Protein AF-A0A951WJR7-F1 (afdb_monomer_lite)

Structure (mmCIF, N/CA/C/O backbone):
data_AF-A0A951WJR7-F1
#
_entry.id   AF-A0A951WJR7-F1
#
loop_
_atom_site.group_PDB
_atom_site.id
_atom_site.type_symbol
_atom_site.label_atom_id
_atom_site.label_alt_id
_atom_site.label_comp_id
_atom_site.label_asym_id
_atom_site.label_entity_id
_atom_site.label_seq_id
_atom_site.pdbx_PDB_ins_code
_atom_site.Cartn_x
_atom_site.Cartn_y
_atom_site.Cartn_z
_atom_site.occupancy
_atom_site.B_iso_or_equiv
_atom_site.auth_seq_id
_atom_site.auth_comp_id
_atom_site.auth_asym_id
_atom_site.auth_atom_id
_atom_site.pdbx_PDB_model_num
ATOM 1 N N . MET A 1 1 ? 24.609 20.179 -41.028 1.00 57.75 1 MET A N 1
ATOM 2 C CA . MET A 1 1 ? 24.009 18.843 -40.804 1.00 57.75 1 MET A CA 1
ATOM 3 C C . MET A 1 1 ? 23.988 18.415 -39.329 1.00 57.75 1 MET A C 1
ATOM 5 O O . MET A 1 1 ? 22.968 17.906 -38.897 1.00 57.75 1 MET A O 1
ATOM 9 N N . LEU A 1 2 ? 25.020 18.689 -38.514 1.00 54.66 2 LEU A N 1
ATOM 10 C CA . LEU A 1 2 ? 25.090 18.266 -37.095 1.00 54.66 2 LEU A CA 1
ATOM 11 C C . LEU A 1 2 ? 23.935 18.768 -36.189 1.00 54.66 2 LEU A C 1
ATOM 13 O O . LEU A 1 2 ? 23.455 18.041 -35.325 1.00 54.66 2 LEU A O 1
ATOM 17 N N . ARG A 1 3 ? 23.430 19.991 -36.418 1.00 54.91 3 ARG A N 1
ATOM 18 C CA . ARG A 1 3 ? 22.316 20.588 -35.647 1.00 54.91 3 ARG A CA 1
ATOM 19 C C . ARG A 1 3 ? 20.966 19.879 -35.832 1.00 54.91 3 ARG A C 1
ATOM 21 O O . ARG A 1 3 ? 20.159 19.893 -34.908 1.00 54.91 3 ARG A O 1
ATOM 28 N N . GLN A 1 4 ? 20.729 19.275 -36.999 1.00 56.28 4 GLN A N 1
ATOM 29 C CA . GLN A 1 4 ? 19.479 18.569 -37.316 1.00 56.28 4 GLN A CA 1
ATOM 30 C C . GLN A 1 4 ? 19.441 17.174 -36.675 1.00 56.28 4 GLN A C 1
ATOM 32 O O . GLN A 1 4 ? 18.399 16.747 -36.194 1.00 56.28 4 GLN A O 1
ATOM 37 N N . PHE A 1 5 ? 20.593 16.504 -36.567 1.00 58.28 5 PHE A N 1
ATOM 38 C CA . PHE A 1 5 ? 20.706 15.238 -35.835 1.00 58.28 5 PHE A CA 1
ATOM 39 C C . PHE A 1 5 ? 20.523 15.414 -34.322 1.00 58.28 5 PHE A C 1
ATOM 41 O O . PHE A 1 5 ? 19.874 14.588 -33.688 1.00 58.28 5 PHE A O 1
ATOM 48 N N . LEU A 1 6 ? 21.024 16.514 -33.746 1.00 57.94 6 LEU A N 1
ATOM 49 C CA . LEU A 1 6 ? 20.860 16.808 -32.317 1.00 57.94 6 LEU A CA 1
ATOM 50 C C . LEU A 1 6 ? 19.389 17.046 -31.935 1.00 57.94 6 LEU A C 1
ATOM 52 O O . LEU A 1 6 ? 18.938 16.599 -30.884 1.00 57.94 6 LEU A O 1
ATOM 56 N N . SER A 1 7 ? 18.633 17.721 -32.803 1.00 60.09 7 SER A N 1
ATOM 57 C CA . SER A 1 7 ? 17.204 17.983 -32.591 1.00 60.09 7 SER A CA 1
ATOM 58 C C . SER A 1 7 ? 16.355 16.719 -32.770 1.00 60.09 7 SER A C 1
ATOM 60 O O . SER A 1 7 ? 15.441 16.500 -31.978 1.00 60.09 7 SER A O 1
ATOM 62 N N . LEU A 1 8 ? 16.708 15.838 -33.715 1.00 57.84 8 LEU A N 1
ATOM 63 C CA . LEU A 1 8 ? 16.083 14.515 -33.845 1.00 57.84 8 LEU A CA 1
ATOM 64 C C . LEU A 1 8 ? 16.360 13.613 -32.626 1.00 57.84 8 LEU A C 1
ATOM 66 O O . LEU A 1 8 ? 15.461 12.925 -32.148 1.00 57.84 8 LEU A O 1
ATOM 70 N N . PHE A 1 9 ? 17.586 13.641 -32.093 1.00 58.19 9 PHE A N 1
ATOM 71 C CA . PHE A 1 9 ? 17.975 12.874 -30.904 1.00 58.19 9 PHE A CA 1
ATOM 72 C C . PHE A 1 9 ? 17.253 13.359 -29.634 1.00 58.19 9 PHE A C 1
ATOM 74 O O . PHE A 1 9 ? 16.759 12.549 -28.853 1.00 58.19 9 PHE A O 1
ATOM 81 N N . LEU A 1 10 ? 17.109 14.678 -29.459 1.00 58.31 10 LEU A N 1
ATOM 82 C CA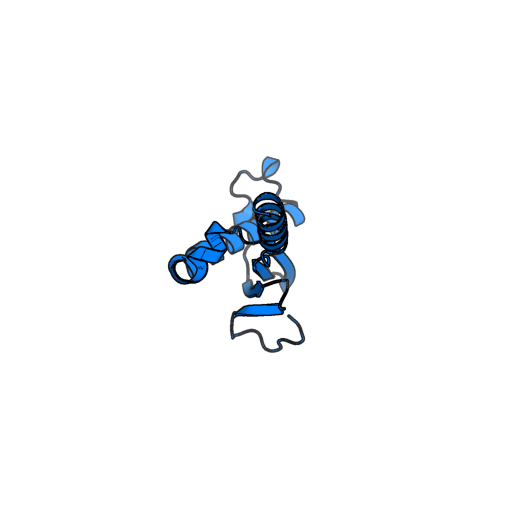 . LEU A 1 10 ? 16.329 15.272 -28.364 1.00 58.31 10 LEU A CA 1
ATOM 83 C C . LEU A 1 10 ? 14.825 14.958 -28.468 1.00 58.31 10 LEU A C 1
ATOM 85 O O . LEU A 1 10 ? 14.185 14.733 -27.443 1.00 58.31 10 LEU A O 1
ATOM 89 N N . MET A 1 11 ? 14.265 14.878 -29.681 1.00 52.41 11 MET A N 1
ATOM 90 C CA . MET A 1 11 ? 12.874 14.447 -29.892 1.00 52.41 11 M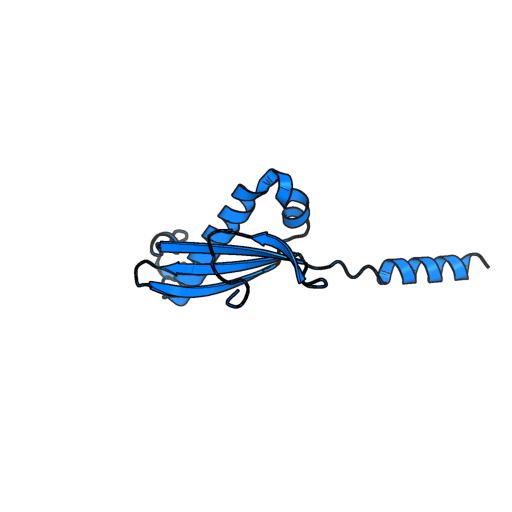ET A CA 1
ATOM 91 C C . MET A 1 11 ? 12.650 12.964 -29.561 1.00 52.41 11 MET A C 1
ATOM 93 O O . MET A 1 11 ? 11.611 12.620 -29.001 1.00 52.41 11 MET A O 1
ATOM 97 N N . LEU A 1 12 ? 13.621 12.088 -29.841 1.00 53.50 12 LEU A N 1
ATOM 98 C CA . LEU A 1 12 ? 13.547 10.667 -29.473 1.00 53.50 12 LEU A CA 1
ATOM 99 C C . LEU A 1 12 ? 13.635 10.449 -27.953 1.00 53.50 12 LEU A C 1
ATOM 101 O O . LEU A 1 12 ? 12.958 9.570 -27.424 1.00 53.50 12 LEU A O 1
ATOM 105 N N . LEU A 1 13 ? 14.396 11.283 -27.237 1.00 51.50 13 LEU A N 1
ATOM 106 C CA . LEU A 1 13 ? 14.453 11.265 -25.768 1.00 51.50 13 LEU A CA 1
ATOM 107 C C . LEU A 1 13 ? 13.170 11.798 -25.112 1.00 51.50 13 LEU A C 1
ATOM 109 O O . LEU A 1 13 ? 12.805 11.347 -24.029 1.00 51.50 13 LEU A O 1
ATOM 113 N N . ALA A 1 14 ? 12.450 12.712 -25.769 1.00 51.41 14 ALA A N 1
ATOM 114 C CA . ALA A 1 14 ? 11.159 13.208 -25.284 1.00 51.41 14 ALA A CA 1
ATOM 115 C C . ALA A 1 14 ? 10.027 12.162 -25.396 1.00 51.41 14 ALA A C 1
ATOM 117 O O . ALA A 1 14 ? 9.002 12.290 -24.730 1.00 51.41 14 ALA A O 1
ATOM 118 N N . GLY A 1 15 ? 10.212 11.118 -26.216 1.00 47.31 15 GLY A N 1
ATOM 119 C CA . GLY A 1 15 ? 9.235 10.050 -26.449 1.00 47.31 15 GLY A CA 1
ATOM 120 C C . GLY A 1 15 ? 9.258 8.903 -25.434 1.00 47.31 15 GLY A C 1
ATOM 121 O O . GLY A 1 15 ? 8.347 8.070 -25.449 1.00 47.31 15 GLY A O 1
ATOM 122 N N . SER A 1 16 ? 10.243 8.840 -24.527 1.00 50.53 16 SER A N 1
ATOM 123 C CA . SER A 1 16 ? 10.239 7.853 -23.440 1.00 50.53 16 SER A CA 1
ATOM 124 C C . SER A 1 16 ? 9.271 8.295 -22.339 1.00 50.53 16 SER A C 1
ATOM 126 O O . SER A 1 16 ? 9.668 8.706 -21.249 1.00 50.53 16 SER A O 1
ATOM 128 N N . VAL A 1 17 ? 7.975 8.250 -22.640 1.00 56.59 17 VAL A N 1
ATOM 129 C CA . VAL A 1 17 ? 6.923 8.291 -21.626 1.00 56.59 17 VAL A CA 1
ATOM 130 C C . VAL A 1 17 ? 7.078 7.005 -20.817 1.00 56.59 17 VAL A C 1
ATOM 132 O O . VAL A 1 17 ? 6.702 5.922 -21.272 1.00 56.59 17 VAL A O 1
ATOM 135 N N . TYR A 1 18 ? 7.755 7.115 -19.677 1.00 64.50 18 TYR A N 1
ATOM 136 C CA . TYR A 1 18 ? 7.930 6.017 -18.735 1.00 64.50 18 TYR A CA 1
ATOM 137 C C . TYR A 1 18 ? 6.544 5.543 -18.290 1.00 64.50 18 TYR A C 1
ATOM 139 O O . TYR A 1 18 ? 5.689 6.368 -17.982 1.00 64.50 18 TYR A O 1
ATOM 147 N N . ALA A 1 19 ? 6.311 4.231 -18.315 1.00 78.12 19 ALA A N 1
ATOM 148 C CA . ALA A 1 19 ? 5.096 3.664 -17.750 1.00 78.12 19 ALA A CA 1
ATOM 149 C C . ALA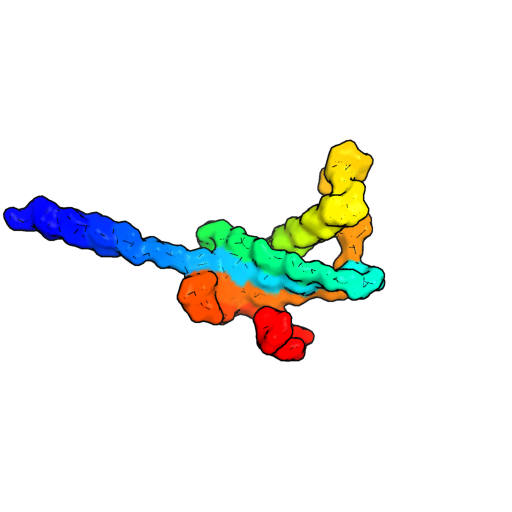 A 1 19 ? 5.156 3.805 -16.225 1.00 78.12 19 ALA A C 1
ATOM 151 O O . ALA A 1 19 ? 6.166 3.445 -15.616 1.00 78.12 19 ALA A O 1
ATOM 152 N N . ASP A 1 20 ? 4.090 4.326 -15.622 1.00 89.19 20 ASP A N 1
ATOM 153 C CA . ASP A 1 20 ? 3.977 4.350 -14.170 1.00 89.19 20 ASP A CA 1
ATOM 154 C C . ASP A 1 20 ? 3.713 2.935 -13.650 1.00 89.19 20 ASP A C 1
ATOM 156 O O . ASP A 1 20 ? 2.980 2.144 -14.249 1.00 89.19 20 ASP A O 1
ATOM 160 N N . THR A 1 21 ? 4.343 2.605 -12.526 1.00 92.19 21 THR A N 1
ATOM 161 C CA . THR A 1 21 ? 4.075 1.363 -11.802 1.00 92.19 21 THR A CA 1
ATOM 162 C C . THR A 1 21 ? 3.015 1.648 -10.750 1.00 92.19 21 THR A C 1
ATOM 164 O O . THR A 1 21 ? 3.194 2.526 -9.908 1.00 92.19 21 THR A O 1
ATOM 167 N N . LEU A 1 22 ? 1.908 0.920 -10.793 1.00 94.00 22 LEU A N 1
ATOM 168 C CA . LEU A 1 22 ? 0.773 1.092 -9.896 1.00 94.00 22 LEU A CA 1
ATOM 169 C C . LEU A 1 22 ? 0.658 -0.104 -8.958 1.00 94.00 22 LEU A C 1
ATOM 171 O O . LEU A 1 22 ? 0.925 -1.235 -9.353 1.00 94.00 22 LEU A O 1
ATOM 175 N N . ILE A 1 23 ? 0.210 0.141 -7.731 1.00 94.38 23 ILE A N 1
ATOM 176 C CA . ILE A 1 23 ? -0.227 -0.880 -6.783 1.00 94.38 23 ILE A CA 1
ATOM 177 C C . ILE A 1 23 ? -1.721 -0.700 -6.519 1.00 94.38 23 ILE A C 1
ATOM 179 O O . ILE A 1 23 ? -2.159 0.296 -5.942 1.00 94.38 23 ILE A O 1
ATOM 183 N N . LYS A 1 24 ? -2.513 -1.677 -6.955 1.00 94.00 24 LYS A N 1
ATOM 184 C CA . LYS A 1 24 ? -3.925 -1.806 -6.602 1.00 94.00 24 LYS A CA 1
ATOM 185 C C . LYS A 1 24 ? -4.045 -2.658 -5.352 1.00 94.00 24 LYS A C 1
ATOM 187 O O . LYS A 1 24 ? -3.496 -3.755 -5.304 1.00 94.00 24 LYS A O 1
ATOM 192 N N . ILE A 1 25 ? -4.760 -2.164 -4.354 1.00 93.25 25 ILE A N 1
ATOM 193 C CA . ILE A 1 25 ? -4.974 -2.815 -3.067 1.00 93.25 25 ILE A CA 1
ATOM 194 C C . ILE A 1 25 ? -6.464 -2.956 -2.827 1.00 93.25 25 ILE A C 1
ATOM 196 O O . ILE A 1 25 ? -7.204 -1.975 -2.847 1.00 93.25 25 ILE A O 1
ATOM 200 N N . LYS A 1 26 ? -6.880 -4.176 -2.497 1.00 92.69 26 LYS A N 1
ATOM 201 C CA . LYS A 1 26 ? -8.200 -4.432 -1.933 1.00 92.69 26 LYS A CA 1
ATOM 202 C C . LYS A 1 26 ? -8.063 -4.880 -0.500 1.00 92.69 26 LYS A C 1
ATOM 204 O O . LYS A 1 26 ? -7.494 -5.933 -0.214 1.00 92.69 26 LYS A O 1
ATOM 209 N N . ALA A 1 27 ? -8.610 -4.077 0.393 1.00 91.44 27 ALA A N 1
ATOM 210 C CA . ALA A 1 27 ? -8.594 -4.337 1.816 1.00 91.44 27 ALA A CA 1
ATOM 211 C C . ALA A 1 27 ? -10.009 -4.630 2.311 1.00 91.44 27 ALA A C 1
ATOM 213 O O . ALA A 1 27 ? -10.993 -4.099 1.798 1.00 91.44 27 ALA A O 1
ATOM 214 N N . THR A 1 28 ? -10.119 -5.493 3.311 1.00 90.19 28 THR A N 1
ATOM 215 C CA . THR A 1 28 ? -11.361 -5.730 4.046 1.00 90.19 28 THR A CA 1
ATOM 216 C C . THR A 1 28 ? -11.084 -5.522 5.523 1.00 90.19 28 THR A C 1
ATOM 218 O O . THR A 1 28 ? -10.089 -6.047 6.017 1.00 90.19 28 THR A O 1
ATOM 221 N N . ASP A 1 29 ? -11.923 -4.761 6.220 1.00 88.25 29 ASP A N 1
ATOM 222 C CA . ASP A 1 29 ? -11.818 -4.624 7.677 1.00 88.25 29 ASP A CA 1
ATOM 223 C C . ASP A 1 29 ? -12.529 -5.769 8.417 1.00 88.25 29 ASP A C 1
ATOM 225 O O . ASP A 1 29 ? -13.197 -6.608 7.808 1.00 88.25 29 ASP A O 1
ATOM 229 N N . GLU A 1 30 ? -12.400 -5.820 9.742 1.00 85.31 30 GLU A N 1
ATOM 230 C CA . GLU A 1 30 ? -13.046 -6.853 10.571 1.00 85.31 30 GLU A CA 1
ATOM 231 C C . GLU A 1 30 ? -14.577 -6.883 10.447 1.00 85.31 30 GLU A C 1
ATOM 233 O O . GLU A 1 30 ? -15.212 -7.922 10.626 1.00 85.31 30 GLU A O 1
ATOM 238 N N . GLN A 1 31 ? -15.187 -5.755 10.075 1.00 87.12 31 GLN A N 1
ATOM 239 C CA . GLN A 1 31 ? -16.629 -5.630 9.851 1.00 87.12 31 GLN A CA 1
ATOM 240 C C . GLN A 1 31 ? -17.031 -6.025 8.422 1.00 87.12 31 GLN A C 1
ATOM 242 O O . GLN A 1 31 ? -18.159 -5.771 7.998 1.00 87.12 31 GLN A O 1
ATOM 247 N N . ARG A 1 32 ? -16.121 -6.666 7.675 1.00 86.06 32 ARG A N 1
ATOM 248 C CA . ARG A 1 32 ? -16.298 -7.125 6.290 1.00 86.06 32 ARG A CA 1
ATOM 249 C C . ARG A 1 32 ? -16.568 -6.003 5.286 1.00 86.06 32 ARG A C 1
ATOM 251 O O . ARG A 1 32 ? -17.053 -6.272 4.184 1.00 86.06 32 ARG A O 1
ATOM 258 N N . ARG A 1 33 ? -16.237 -4.751 5.616 1.00 88.50 33 ARG A N 1
ATOM 259 C CA . ARG A 1 33 ? -16.331 -3.644 4.656 1.00 88.50 33 ARG A CA 1
ATOM 260 C C . ARG A 1 33 ? -15.145 -3.695 3.715 1.00 88.50 33 ARG A C 1
ATOM 262 O O . ARG A 1 33 ? -14.007 -3.845 4.154 1.00 88.50 33 ARG A O 1
ATOM 269 N N . LYS A 1 34 ? -15.430 -3.567 2.424 1.00 91.56 34 LYS A N 1
ATOM 270 C CA . LYS A 1 34 ? -14.440 -3.647 1.352 1.00 91.56 34 LYS A CA 1
ATOM 271 C C . LYS A 1 34 ? -13.976 -2.250 0.961 1.00 91.56 34 LYS A C 1
ATOM 273 O O . LYS A 1 34 ? -14.793 -1.340 0.839 1.00 91.56 34 LYS A O 1
ATOM 278 N N . TYR A 1 35 ? -12.683 -2.114 0.711 1.00 91.75 35 TYR A N 1
ATOM 279 C CA . TYR A 1 35 ? -12.061 -0.889 0.234 1.00 91.75 35 TYR A CA 1
ATOM 280 C C . TYR A 1 35 ? -11.145 -1.206 -0.943 1.00 91.75 35 TYR A C 1
ATOM 282 O O . TYR A 1 35 ? -10.440 -2.215 -0.917 1.00 91.75 35 TYR A O 1
ATOM 290 N N . ASP A 1 36 ? -11.153 -0.332 -1.945 1.00 93.56 36 ASP A N 1
ATOM 291 C CA . ASP A 1 36 ? -10.276 -0.398 -3.113 1.00 93.56 36 ASP A CA 1
ATOM 292 C C . ASP A 1 36 ? -9.437 0.883 -3.170 1.00 93.56 36 ASP A C 1
ATOM 294 O O . ASP A 1 36 ? -9.952 1.992 -2.965 1.00 93.56 36 ASP A O 1
ATOM 298 N N . PHE A 1 37 ? -8.140 0.708 -3.388 1.00 93.56 37 PHE A N 1
ATOM 299 C CA . PHE A 1 37 ? -7.154 1.768 -3.475 1.00 93.56 37 PHE A CA 1
ATOM 300 C C . PHE A 1 37 ? -6.209 1.500 -4.635 1.00 93.56 37 PHE A C 1
ATOM 302 O O . PHE A 1 37 ? -5.778 0.371 -4.856 1.00 93.56 37 PHE A O 1
ATOM 309 N N . VAL A 1 38 ? -5.823 2.564 -5.328 1.00 94.50 38 VAL A N 1
ATOM 310 C CA . VAL A 1 38 ? -4.762 2.531 -6.331 1.00 94.50 38 VAL A CA 1
ATOM 311 C C . VAL A 1 38 ? -3.744 3.587 -5.948 1.00 94.50 38 VAL A C 1
ATOM 313 O O . VAL A 1 38 ? -4.099 4.747 -5.735 1.00 94.50 38 VAL A O 1
ATOM 316 N N . TYR A 1 39 ? -2.483 3.183 -5.846 1.00 95.25 39 TYR A N 1
ATOM 317 C CA . TYR A 1 39 ? -1.376 4.095 -5.607 1.00 95.25 39 TYR A CA 1
ATOM 318 C C . TYR A 1 39 ? -0.334 3.973 -6.709 1.00 95.25 39 TYR A C 1
ATOM 320 O O . TYR A 1 39 ? -0.099 2.890 -7.238 1.00 95.25 39 TYR A O 1
ATOM 328 N N . THR A 1 40 ? 0.326 5.082 -7.015 1.00 95.12 40 THR A N 1
ATOM 329 C CA . THR A 1 40 ? 1.478 5.109 -7.915 1.00 95.12 40 THR A CA 1
ATOM 330 C C . THR A 1 40 ? 2.753 4.911 -7.113 1.00 95.12 40 THR A C 1
ATOM 332 O O . THR A 1 40 ? 3.005 5.663 -6.169 1.00 95.12 40 THR A O 1
ATOM 335 N N . LEU A 1 41 ? 3.558 3.920 -7.497 1.00 93.88 41 LEU A N 1
ATOM 336 C CA . LEU A 1 41 ? 4.894 3.730 -6.949 1.00 93.88 41 LEU A CA 1
ATOM 337 C C . LEU A 1 41 ? 5.813 4.831 -7.451 1.00 93.88 41 LEU A C 1
ATOM 339 O O . LEU A 1 41 ? 5.817 5.194 -8.629 1.00 93.88 41 LEU A O 1
ATOM 343 N N . THR A 1 42 ? 6.664 5.324 -6.561 1.00 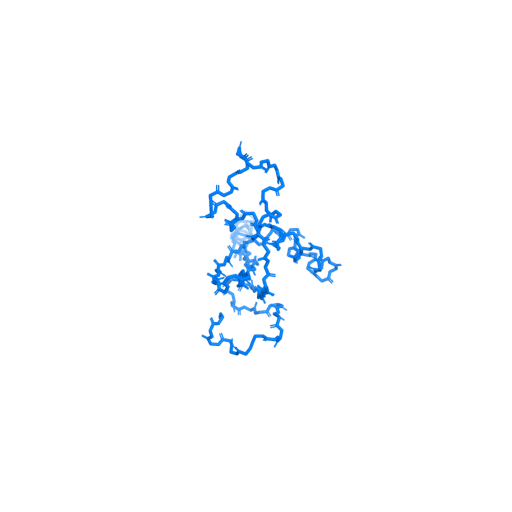94.06 42 THR A N 1
ATOM 344 C CA . THR A 1 42 ? 7.762 6.183 -6.993 1.00 94.06 42 THR A CA 1
ATOM 345 C C . THR A 1 42 ? 8.732 5.377 -7.856 1.00 94.06 42 THR A C 1
ATOM 347 O O . THR A 1 42 ? 8.907 4.172 -7.670 1.00 94.06 42 THR A O 1
ATOM 350 N N . LYS A 1 43 ? 9.464 6.045 -8.755 1.00 90.56 43 LYS A N 1
ATOM 351 C CA . LYS A 1 43 ? 10.507 5.383 -9.563 1.00 90.56 43 LYS A CA 1
ATOM 352 C C . LYS A 1 43 ? 11.522 4.618 -8.706 1.00 90.56 43 LYS A C 1
ATOM 354 O O . LYS A 1 43 ? 12.018 3.573 -9.110 1.00 90.56 43 LYS A O 1
ATOM 359 N N . LYS A 1 44 ? 11.835 5.136 -7.512 1.00 92.56 44 LYS A N 1
ATOM 360 C CA . LYS A 1 44 ? 12.760 4.498 -6.569 1.00 92.56 44 LYS A CA 1
ATOM 361 C C . LYS A 1 44 ? 12.182 3.206 -5.993 1.00 92.56 44 LYS A C 1
ATOM 363 O O . LYS A 1 44 ? 12.921 2.236 -5.889 1.00 92.56 44 LYS A O 1
ATOM 368 N N . GLU A 1 45 ? 10.903 3.200 -5.627 1.00 93.81 45 GLU A N 1
ATOM 369 C CA . GLU A 1 45 ? 10.206 1.997 -5.155 1.00 93.81 45 GLU A CA 1
ATOM 370 C C . GLU A 1 45 ? 10.098 0.965 -6.275 1.00 93.81 45 GLU A C 1
ATOM 372 O O . GLU A 1 45 ? 10.507 -0.173 -6.080 1.00 93.81 45 GLU A O 1
ATOM 377 N N . ALA A 1 46 ? 9.650 1.378 -7.467 1.00 92.12 46 ALA A N 1
ATOM 378 C CA . ALA A 1 46 ? 9.521 0.500 -8.629 1.00 92.12 46 ALA A CA 1
ATOM 379 C C . ALA A 1 46 ? 10.844 -0.215 -8.959 1.00 92.12 46 ALA A C 1
ATOM 381 O O . ALA A 1 46 ? 10.874 -1.435 -9.087 1.00 92.12 46 ALA A O 1
ATOM 382 N N . ASN A 1 47 ? 11.963 0.518 -8.978 1.00 91.19 47 ASN A N 1
ATOM 383 C CA . ASN A 1 47 ? 13.294 -0.047 -9.237 1.00 91.19 47 ASN A CA 1
ATOM 384 C C . ASN A 1 47 ? 13.819 -0.969 -8.122 1.00 91.19 47 ASN A C 1
ATOM 386 O O . ASN A 1 47 ? 14.819 -1.657 -8.317 1.00 91.19 47 ASN A O 1
ATOM 390 N N . ARG A 1 48 ? 13.218 -0.931 -6.929 1.00 93.88 48 ARG A N 1
ATOM 391 C CA . ARG A 1 48 ? 13.637 -1.716 -5.760 1.00 93.88 48 ARG A CA 1
ATOM 392 C C . ARG A 1 48 ? 12.636 -2.798 -5.388 1.00 93.88 48 ARG A C 1
ATOM 394 O O . ARG A 1 48 ? 12.882 -3.488 -4.402 1.00 93.88 48 ARG A O 1
ATOM 401 N N . LEU A 1 49 ? 11.559 -2.963 -6.158 1.00 91.19 49 LEU A N 1
ATOM 402 C CA . LEU A 1 49 ? 10.520 -3.959 -5.903 1.00 91.19 49 LEU A CA 1
ATOM 403 C C . LEU A 1 49 ? 11.112 -5.346 -5.672 1.00 91.19 49 LEU A C 1
ATOM 405 O O . LEU A 1 49 ? 10.786 -5.965 -4.672 1.00 91.19 49 LEU A O 1
ATOM 409 N N . ASP A 1 50 ? 12.050 -5.780 -6.511 1.00 89.75 50 ASP A N 1
ATOM 410 C CA . ASP A 1 50 ? 12.637 -7.122 -6.421 1.00 89.75 50 ASP A CA 1
ATOM 411 C C . ASP A 1 50 ? 13.449 -7.344 -5.129 1.00 89.75 50 ASP A C 1
ATOM 413 O O . ASP A 1 50 ? 13.525 -8.460 -4.623 1.00 89.75 50 ASP A O 1
ATOM 417 N N . MET A 1 51 ? 14.055 -6.286 -4.574 1.00 94.38 51 MET A N 1
ATOM 418 C CA . MET A 1 51 ? 14.922 -6.375 -3.388 1.00 94.38 51 MET A CA 1
ATOM 419 C C . MET A 1 51 ? 14.210 -6.009 -2.081 1.00 94.38 51 MET A C 1
ATOM 421 O O . MET A 1 51 ? 14.576 -6.507 -1.022 1.00 94.38 51 MET A O 1
ATOM 425 N N . GLN A 1 52 ? 13.230 -5.105 -2.137 1.00 94.62 52 GLN A N 1
ATOM 426 C CA . GLN A 1 52 ? 12.553 -4.517 -0.975 1.00 94.62 52 GLN A CA 1
ATOM 427 C C . GLN A 1 52 ? 11.037 -4.742 -1.024 1.00 94.62 52 GLN A C 1
ATOM 429 O O . GLN A 1 52 ? 10.274 -3.940 -0.489 1.00 94.62 52 GLN A O 1
ATOM 434 N N . PHE A 1 53 ? 10.594 -5.823 -1.671 1.00 91.50 53 PHE A N 1
ATOM 435 C CA . PHE A 1 53 ? 9.183 -6.100 -1.932 1.00 91.50 53 PHE A CA 1
ATOM 436 C C . PHE A 1 53 ? 8.299 -5.972 -0.684 1.00 91.50 53 PHE A C 1
ATOM 438 O O . PHE A 1 53 ? 7.364 -5.174 -0.660 1.00 91.50 53 PHE A O 1
ATOM 445 N N . GLU A 1 54 ? 8.631 -6.716 0.373 1.00 91.88 54 GLU A N 1
ATOM 446 C CA . GLU A 1 54 ? 7.855 -6.741 1.618 1.00 91.88 54 GLU A CA 1
ATOM 447 C C . GLU A 1 54 ? 7.869 -5.390 2.344 1.00 91.88 54 GLU A C 1
ATOM 449 O O . GLU A 1 54 ? 6.858 -4.974 2.907 1.00 91.88 54 GLU A O 1
ATOM 454 N N . GLU A 1 55 ? 8.992 -4.668 2.300 1.00 94.25 55 GLU A N 1
ATOM 455 C CA . GLU A 1 55 ? 9.112 -3.340 2.908 1.00 94.25 55 GLU A CA 1
ATOM 456 C C . GLU A 1 55 ? 8.200 -2.332 2.197 1.00 94.25 55 GLU A C 1
ATOM 458 O O . GLU A 1 55 ? 7.413 -1.641 2.848 1.00 94.25 55 GLU A O 1
ATOM 463 N N . ILE A 1 56 ? 8.249 -2.301 0.861 1.00 94.50 56 ILE A N 1
ATOM 464 C CA . ILE A 1 56 ? 7.397 -1.447 0.026 1.00 94.50 56 ILE A CA 1
ATOM 465 C C . ILE A 1 56 ? 5.926 -1.811 0.251 1.00 94.50 56 ILE A C 1
ATOM 467 O O . ILE A 1 56 ? 5.095 -0.940 0.512 1.00 94.50 56 ILE A O 1
ATOM 471 N N . LEU A 1 57 ? 5.588 -3.101 0.222 1.00 92.56 57 LEU A N 1
ATOM 472 C CA . LEU A 1 57 ? 4.218 -3.556 0.434 1.00 92.56 57 LEU A CA 1
ATOM 473 C C . LEU A 1 57 ? 3.695 -3.172 1.826 1.00 92.56 57 LEU A C 1
ATOM 475 O O . LEU A 1 57 ? 2.541 -2.759 1.961 1.00 92.56 57 LEU A O 1
ATOM 479 N N . ASN A 1 58 ? 4.534 -3.263 2.861 1.00 91.88 58 ASN A N 1
ATOM 480 C CA . ASN A 1 58 ? 4.169 -2.865 4.215 1.00 91.88 58 ASN A CA 1
ATOM 481 C C . ASN A 1 58 ? 3.933 -1.349 4.334 1.00 91.88 58 ASN A C 1
ATOM 483 O O . ASN A 1 58 ? 2.982 -0.933 4.997 1.00 91.88 58 ASN A O 1
ATOM 487 N N . GLN A 1 59 ? 4.724 -0.519 3.645 1.00 94.38 59 GLN A N 1
ATOM 488 C CA . GLN A 1 59 ? 4.481 0.928 3.578 1.00 94.38 59 GLN A CA 1
ATOM 489 C C . GLN A 1 59 ? 3.101 1.231 2.982 1.00 94.38 59 GLN A C 1
ATOM 491 O O . GLN A 1 59 ? 2.325 1.991 3.568 1.00 94.38 59 GLN A O 1
ATOM 496 N N . TYR A 1 60 ? 2.743 0.579 1.872 1.00 94.25 60 TYR A N 1
ATOM 497 C CA . TYR A 1 60 ? 1.419 0.740 1.269 1.00 94.25 60 TYR A CA 1
ATOM 498 C C . TYR A 1 60 ? 0.297 0.156 2.132 1.00 94.25 60 TYR A C 1
ATOM 500 O O . TYR A 1 60 ? -0.778 0.744 2.200 1.00 94.25 60 TYR A O 1
ATOM 508 N N . ARG A 1 61 ? 0.543 -0.929 2.876 1.00 91.31 61 ARG A N 1
ATOM 509 C CA . ARG A 1 61 ? -0.411 -1.448 3.869 1.00 91.31 61 ARG A CA 1
ATOM 510 C C . ARG A 1 61 ? -0.709 -0.417 4.957 1.00 91.31 61 ARG A C 1
ATOM 512 O O . ARG A 1 61 ? -1.876 -0.193 5.277 1.00 91.31 61 ARG A O 1
ATOM 519 N N . ILE A 1 62 ? 0.320 0.219 5.516 1.00 92.50 62 ILE A N 1
ATOM 520 C CA . ILE A 1 62 ? 0.162 1.280 6.523 1.00 92.50 62 ILE A CA 1
ATOM 521 C C . ILE A 1 62 ? -0.581 2.473 5.918 1.00 92.50 62 ILE A C 1
ATOM 523 O O . ILE A 1 62 ? -1.527 2.974 6.527 1.00 92.50 62 ILE A O 1
ATOM 527 N N . LYS A 1 63 ? -0.213 2.884 4.700 1.00 93.81 63 LYS A N 1
ATOM 528 C CA . LYS A 1 63 ? -0.888 3.964 3.972 1.00 93.81 63 LYS A CA 1
ATOM 529 C C . LYS A 1 63 ? -2.379 3.677 3.778 1.00 93.81 63 LYS A C 1
ATOM 531 O O . LYS A 1 63 ? -3.206 4.510 4.127 1.00 93.81 63 LYS A O 1
ATOM 536 N N . THR A 1 64 ? -2.736 2.471 3.341 1.00 93.69 64 THR A N 1
ATOM 537 C CA . THR A 1 64 ? -4.135 2.038 3.219 1.00 93.69 64 THR A CA 1
ATOM 538 C C . THR A 1 64 ? -4.876 2.080 4.550 1.00 93.69 64 THR A C 1
ATOM 540 O O . THR A 1 64 ? -6.015 2.538 4.595 1.00 93.69 64 THR A O 1
ATOM 543 N N . ARG A 1 65 ? -4.249 1.660 5.657 1.00 93.00 65 ARG A N 1
ATOM 544 C CA . ARG A 1 65 ? -4.868 1.774 6.989 1.00 93.00 65 ARG A CA 1
ATOM 545 C C . ARG A 1 65 ? -5.124 3.227 7.377 1.00 93.00 65 ARG A C 1
ATOM 547 O O 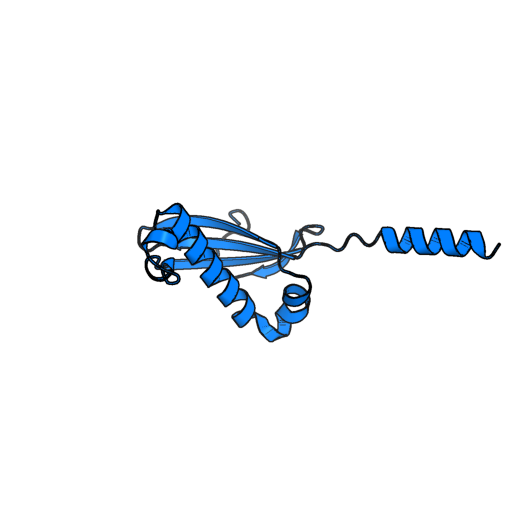. ARG A 1 65 ? -6.206 3.510 7.880 1.00 93.00 65 ARG A O 1
ATOM 554 N N . LYS A 1 66 ? -4.174 4.131 7.116 1.00 92.88 66 LYS A N 1
ATOM 555 C CA . LYS A 1 66 ? -4.340 5.576 7.344 1.00 92.88 66 LYS A CA 1
ATOM 556 C C . LYS A 1 66 ? -5.494 6.140 6.515 1.00 92.88 66 LYS A C 1
ATOM 558 O O . LYS A 1 66 ? -6.375 6.789 7.069 1.00 92.88 66 LYS A O 1
ATOM 563 N N . ASP A 1 67 ? -5.562 5.814 5.226 1.00 92.94 67 ASP A N 1
ATOM 564 C CA . ASP A 1 67 ? -6.642 6.290 4.354 1.00 92.94 67 ASP A CA 1
ATOM 565 C C . ASP A 1 67 ? -8.019 5.778 4.806 1.00 92.94 67 ASP A C 1
ATOM 567 O O . ASP A 1 67 ? -9.001 6.525 4.806 1.00 92.94 67 ASP A O 1
ATOM 571 N N . ILE A 1 68 ? -8.108 4.511 5.224 1.00 92.69 68 ILE A N 1
ATOM 572 C CA . ILE A 1 68 ? -9.338 3.952 5.796 1.00 92.69 68 ILE A CA 1
ATOM 573 C C . ILE A 1 68 ? -9.677 4.657 7.113 1.00 92.69 68 ILE A C 1
ATOM 575 O O . ILE A 1 68 ? -10.835 5.018 7.315 1.00 92.69 68 ILE A O 1
ATOM 579 N N . ALA A 1 69 ? -8.696 4.892 7.987 1.00 91.94 69 ALA A N 1
ATOM 580 C CA . ALA A 1 69 ? -8.895 5.571 9.265 1.00 91.94 69 ALA A CA 1
ATOM 581 C C . ALA A 1 69 ? -9.491 6.969 9.055 1.00 91.94 69 ALA A C 1
ATOM 583 O O . ALA A 1 69 ? -10.531 7.287 9.634 1.00 91.94 69 ALA A O 1
ATOM 584 N N . THR A 1 70 ? -8.925 7.746 8.129 1.00 90.06 70 THR A N 1
ATOM 585 C CA . THR A 1 70 ? -9.442 9.067 7.756 1.00 90.06 70 THR A CA 1
ATOM 586 C C . THR A 1 70 ? -10.863 8.986 7.195 1.00 90.06 70 THR A C 1
ATOM 588 O O . THR A 1 70 ? -11.738 9.719 7.651 1.00 90.06 70 THR A O 1
ATOM 591 N N . ARG A 1 71 ? -11.157 8.048 6.277 1.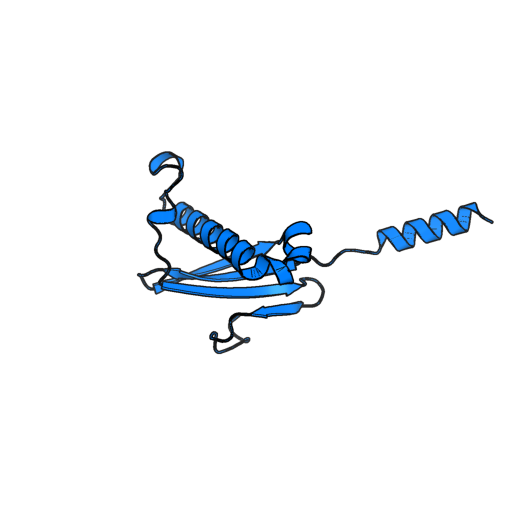00 90.38 71 ARG A N 1
ATOM 592 C CA . ARG A 1 71 ? -12.525 7.843 5.744 1.00 90.38 71 ARG A CA 1
ATOM 593 C C . ARG A 1 71 ? -13.541 7.456 6.822 1.00 90.38 71 ARG A C 1
ATOM 595 O O . ARG A 1 71 ? -14.734 7.697 6.659 1.00 90.38 71 ARG A O 1
ATOM 602 N N . ARG A 1 72 ? -13.081 6.833 7.906 1.00 89.19 72 ARG A N 1
ATOM 603 C CA . ARG A 1 72 ? -13.895 6.403 9.050 1.00 89.19 72 ARG A CA 1
ATOM 604 C C . ARG A 1 72 ? -14.063 7.491 10.114 1.00 89.19 72 ARG A C 1
ATOM 606 O O . ARG A 1 72 ? -14.786 7.258 11.078 1.00 89.19 72 ARG A O 1
ATOM 613 N N . GLY A 1 73 ? -13.440 8.656 9.934 1.00 88.19 73 GLY A N 1
ATOM 614 C CA . GLY A 1 73 ? -13.500 9.769 10.882 1.00 88.19 73 GLY A CA 1
ATOM 615 C C . GLY A 1 73 ? -12.444 9.708 11.985 1.00 88.19 73 GLY A C 1
ATOM 616 O O . GLY A 1 73 ? -12.452 10.558 12.870 1.00 88.19 73 GLY A O 1
ATOM 617 N N . TYR A 1 74 ? -11.501 8.763 11.923 1.00 89.25 74 TYR A N 1
ATOM 618 C CA . TYR A 1 74 ? -10.335 8.740 12.804 1.00 89.25 74 TYR A CA 1
ATOM 619 C C . TYR A 1 74 ? -9.267 9.708 12.285 1.00 89.25 74 TYR A C 1
ATOM 621 O O . TYR A 1 74 ? -8.176 9.295 11.905 1.00 89.25 74 TYR A O 1
ATOM 629 N N . ALA A 1 75 ? -9.594 10.997 12.186 1.00 81.75 75 ALA A N 1
ATOM 630 C CA . ALA A 1 75 ? -8.650 12.010 11.725 1.00 81.75 75 ALA A CA 1
ATOM 631 C C . ALA A 1 75 ? -7.445 12.102 12.674 1.00 81.75 75 ALA A C 1
ATOM 633 O O . ALA A 1 75 ? -7.598 12.027 13.894 1.00 81.75 75 ALA A O 1
ATOM 634 N N . GLU A 1 76 ? -6.253 12.285 12.110 1.00 85.81 76 GLU A N 1
ATOM 635 C CA . GLU A 1 76 ? -5.003 12.397 12.874 1.00 85.81 76 GLU A CA 1
ATOM 636 C C . GLU A 1 76 ? -5.062 13.535 13.905 1.00 85.81 76 GLU A C 1
ATOM 638 O O . GLU A 1 76 ? -4.631 13.371 15.040 1.00 85.81 76 GLU A O 1
ATOM 643 N N . GLU A 1 77 ? -5.709 14.647 13.552 1.00 85.62 77 GLU A N 1
ATOM 644 C CA . GLU A 1 77 ? -5.915 15.813 14.423 1.00 85.62 77 GLU A CA 1
ATOM 645 C C . GLU A 1 77 ? -6.653 15.479 15.731 1.00 85.62 77 GLU A C 1
ATOM 647 O O . GLU A 1 77 ? -6.468 16.158 16.738 1.00 85.62 77 GLU A O 1
ATOM 652 N N . VAL A 1 78 ? -7.487 14.434 15.724 1.00 87.06 78 VAL A N 1
ATOM 653 C CA . VAL A 1 78 ? -8.325 14.032 16.864 1.00 87.06 78 VAL A CA 1
ATOM 654 C C . VAL A 1 78 ? -7.747 12.812 17.584 1.00 87.06 78 VAL A C 1
ATOM 656 O O . VAL A 1 78 ? -7.797 12.736 18.809 1.00 87.06 78 VAL A O 1
ATOM 659 N N . TYR A 1 79 ? -7.203 11.852 16.833 1.00 87.12 79 TYR A N 1
ATOM 660 C CA . TYR A 1 79 ? -6.781 10.543 17.349 1.00 87.12 79 TYR A CA 1
ATOM 661 C C . TYR A 1 79 ? -5.254 10.362 17.417 1.00 87.12 79 TYR A C 1
ATOM 663 O O . TYR A 1 79 ? -4.789 9.315 17.871 1.00 87.12 79 TYR A O 1
ATOM 671 N N . GLY A 1 80 ? -4.481 11.369 16.998 1.00 88.94 80 GLY A N 1
ATOM 672 C CA . GLY A 1 80 ? -3.019 11.356 16.943 1.00 88.94 80 GLY A CA 1
ATOM 673 C C . GLY A 1 80 ? -2.448 10.636 15.716 1.00 88.94 80 GLY A C 1
ATOM 674 O O . GLY A 1 80 ? -3.171 9.996 14.952 1.00 88.94 80 GLY A O 1
ATOM 675 N N . GLU A 1 81 ? -1.120 10.704 15.562 1.00 88.19 81 GLU A N 1
ATOM 676 C CA . GLU A 1 81 ? -0.339 10.123 14.445 1.00 88.19 81 GLU A CA 1
ATOM 677 C C . GLU A 1 81 ? -0.573 8.608 14.245 1.00 88.19 81 GLU A C 1
ATOM 679 O O . GLU A 1 81 ? -0.431 8.056 13.149 1.00 88.19 81 GLU A O 1
ATOM 684 N N . ASP A 1 82 ? -0.990 7.941 15.321 1.00 89.94 82 ASP A N 1
ATOM 685 C CA . ASP A 1 82 ? -1.267 6.512 15.403 1.00 89.94 82 ASP A CA 1
ATOM 686 C C . ASP A 1 82 ? -2.732 6.129 15.107 1.00 89.94 82 ASP A C 1
ATOM 688 O O . ASP A 1 82 ? -3.131 4.983 15.325 1.00 89.94 82 ASP A O 1
ATOM 692 N N . ASN A 1 83 ? -3.547 7.047 14.576 1.00 85.88 83 ASN A N 1
ATOM 693 C CA . ASN A 1 83 ? -4.962 6.825 14.243 1.00 85.88 83 ASN A CA 1
ATOM 694 C C . ASN A 1 83 ? -5.243 5.550 13.411 1.00 85.88 83 ASN A C 1
ATOM 696 O O . ASN A 1 83 ? -6.291 4.917 13.530 1.00 85.88 83 ASN A O 1
ATOM 700 N N . PHE A 1 84 ? -4.296 5.121 12.583 1.00 87.69 84 PHE A N 1
ATOM 701 C CA . PHE A 1 84 ? -4.409 3.923 11.756 1.00 87.69 84 PHE A CA 1
ATOM 702 C C . PHE A 1 84 ? -4.442 2.620 12.565 1.00 87.69 84 PHE A C 1
ATOM 704 O O . PHE A 1 84 ? -4.877 1.590 12.041 1.00 87.69 84 PHE A O 1
ATOM 711 N N . LYS A 1 85 ? -4.009 2.646 13.835 1.00 89.50 85 LYS A N 1
ATOM 712 C CA . LYS A 1 85 ? -4.090 1.498 14.749 1.00 89.50 85 LYS A CA 1
ATOM 713 C C . LYS A 1 85 ? -5.536 1.123 15.079 1.00 89.50 85 LYS A C 1
ATOM 715 O O . LYS A 1 85 ? -5.788 -0.050 15.313 1.00 89.50 85 LYS A O 1
ATOM 720 N N . TYR A 1 86 ? -6.480 2.066 14.986 1.00 85.94 86 TYR A N 1
ATOM 721 C CA . TYR A 1 86 ? -7.919 1.812 15.156 1.00 85.94 86 TYR A CA 1
ATOM 722 C C . TYR A 1 86 ? -8.561 1.071 13.973 1.00 85.94 86 TYR A C 1
ATOM 724 O O . TYR A 1 86 ? -9.723 0.677 14.046 1.00 85.94 86 TYR A O 1
ATOM 732 N N . ILE A 1 87 ? -7.825 0.893 12.872 1.00 88.88 87 ILE A N 1
ATOM 733 C CA . ILE A 1 87 ? -8.257 0.090 11.731 1.00 88.88 87 ILE A CA 1
ATOM 734 C C . ILE A 1 87 ? -7.501 -1.230 11.736 1.00 88.88 87 ILE A C 1
ATOM 736 O O . ILE A 1 87 ? -6.295 -1.267 11.468 1.00 88.88 87 ILE A O 1
ATOM 740 N N . GLU A 1 88 ? -8.232 -2.313 11.968 1.00 86.12 88 GLU A N 1
ATOM 741 C CA . GLU A 1 88 ? -7.760 -3.679 11.768 1.00 86.12 88 GLU A CA 1
ATOM 742 C C . GLU A 1 88 ? -8.232 -4.208 10.408 1.00 86.12 88 GLU A C 1
ATOM 744 O O . GLU A 1 88 ? -9.404 -4.099 10.035 1.00 86.12 88 GLU A O 1
ATOM 749 N N . LEU A 1 89 ? -7.285 -4.733 9.626 1.00 83.25 89 LEU A N 1
ATOM 750 C CA . LEU A 1 89 ? -7.553 -5.295 8.305 1.00 83.25 89 LEU A CA 1
ATOM 751 C C . LEU A 1 89 ? -7.667 -6.811 8.426 1.00 83.25 89 LEU A C 1
ATOM 753 O O . LEU A 1 89 ? -6.683 -7.472 8.745 1.00 83.25 89 LEU A O 1
ATOM 757 N N . GLY A 1 90 ? -8.844 -7.352 8.117 1.00 79.69 90 GLY A N 1
ATOM 758 C CA . GLY A 1 90 ? -9.067 -8.793 8.040 1.00 79.69 90 GLY A CA 1
ATOM 759 C C . GLY A 1 90 ? -8.399 -9.414 6.812 1.00 79.69 90 GLY A C 1
ATOM 760 O O . GLY A 1 90 ? -7.718 -10.423 6.932 1.00 79.69 90 GLY A O 1
ATOM 761 N N . ASN A 1 91 ? -8.539 -8.787 5.636 1.00 84.88 91 ASN A N 1
ATOM 762 C CA . ASN A 1 91 ? -7.882 -9.237 4.403 1.00 84.88 91 ASN A CA 1
ATOM 763 C C . ASN A 1 91 ? -7.185 -8.077 3.686 1.00 84.88 91 ASN A C 1
ATOM 765 O O . ASN A 1 91 ? -7.704 -6.960 3.652 1.00 84.88 91 ASN A O 1
ATOM 769 N N . PHE A 1 92 ? -6.040 -8.362 3.062 1.00 87.06 92 PHE A N 1
ATOM 770 C CA . PHE A 1 92 ? -5.268 -7.403 2.272 1.00 87.06 92 PHE A CA 1
ATOM 771 C C . PHE A 1 92 ? -4.718 -8.075 1.010 1.00 87.06 92 PHE A C 1
ATOM 773 O O . PHE A 1 92 ? -3.770 -8.861 1.065 1.00 87.06 92 PHE A O 1
ATOM 780 N N . TYR A 1 93 ? -5.321 -7.757 -0.129 1.00 90.88 93 TYR A N 1
ATOM 781 C CA . TYR A 1 93 ? -4.922 -8.235 -1.447 1.00 90.88 93 TYR A CA 1
ATOM 782 C C . TYR A 1 93 ? -4.267 -7.105 -2.225 1.00 90.88 93 TYR A C 1
ATOM 784 O O . TYR A 1 93 ? -4.668 -5.949 -2.092 1.00 90.88 93 TYR A O 1
ATOM 792 N N . TYR A 1 94 ? -3.293 -7.444 -3.063 1.00 90.50 94 TYR A N 1
ATOM 793 C CA . TYR A 1 94 ? -2.591 -6.468 -3.880 1.00 90.50 94 TYR A CA 1
ATOM 794 C C . TYR A 1 94 ? -2.292 -7.009 -5.280 1.00 90.50 94 TYR A C 1
ATOM 796 O O . TYR A 1 94 ? -2.129 -8.218 -5.482 1.00 90.50 94 TYR A O 1
ATOM 804 N N . MET A 1 95 ? -2.153 -6.081 -6.219 1.00 93.00 95 MET A N 1
ATOM 805 C CA . MET A 1 95 ? -1.643 -6.296 -7.566 1.00 93.00 95 MET A CA 1
ATOM 806 C C . MET A 1 95 ? -0.756 -5.112 -7.943 1.00 93.00 95 MET A C 1
ATOM 808 O O . MET A 1 95 ? -1.186 -3.967 -7.833 1.00 93.00 95 MET A O 1
ATOM 812 N N . ILE A 1 96 ? 0.466 -5.386 -8.388 1.00 92.00 96 ILE A N 1
ATOM 813 C CA . ILE A 1 96 ? 1.393 -4.379 -8.903 1.00 92.00 96 ILE A CA 1
ATOM 814 C C . ILE A 1 96 ? 1.503 -4.561 -10.411 1.00 92.00 96 ILE A C 1
ATOM 816 O O . ILE A 1 96 ? 1.784 -5.670 -10.872 1.00 92.00 96 ILE A O 1
ATOM 820 N N . TYR A 1 97 ? 1.278 -3.495 -11.173 1.00 92.44 97 TYR A N 1
ATOM 821 C CA . TYR A 1 97 ? 1.254 -3.537 -12.633 1.00 92.44 97 TYR A CA 1
ATOM 822 C C . TYR A 1 97 ? 1.790 -2.251 -13.268 1.00 92.44 97 TYR A C 1
ATOM 824 O O . TYR A 1 97 ? 1.811 -1.195 -12.640 1.00 92.44 97 TYR A O 1
ATOM 832 N N . GLU A 1 98 ? 2.237 -2.343 -14.518 1.00 89.94 98 GLU A N 1
ATOM 833 C CA . GLU A 1 98 ? 2.597 -1.181 -15.339 1.00 89.94 98 GLU A CA 1
ATOM 834 C C . GLU A 1 98 ? 1.351 -0.639 -16.050 1.00 89.94 98 GLU A C 1
ATOM 836 O O . GLU A 1 98 ? 0.743 -1.358 -16.846 1.00 89.94 98 GLU A O 1
ATOM 841 N N . ASP A 1 99 ? 1.003 0.628 -15.807 1.00 85.44 99 ASP A N 1
ATOM 842 C CA . ASP A 1 99 ? -0.232 1.267 -16.298 1.00 85.44 99 ASP A CA 1
ATOM 843 C C . ASP A 1 99 ? -0.356 1.213 -17.830 1.00 85.44 99 ASP A C 1
ATOM 845 O O . ASP A 1 99 ? -1.372 0.821 -18.398 1.00 85.44 99 ASP A O 1
ATOM 849 N N . ARG A 1 100 ? 0.741 1.509 -18.534 1.00 78.12 100 ARG A N 1
ATOM 850 C CA . ARG A 1 100 ? 0.746 1.599 -20.002 1.00 78.12 100 ARG A CA 1
ATOM 851 C C . ARG A 1 100 ? 0.527 0.261 -20.708 1.00 78.12 100 ARG A C 1
ATOM 853 O O . ARG A 1 100 ? 0.019 0.234 -21.827 1.00 78.12 100 ARG A O 1
ATOM 860 N N . PHE A 1 101 ? 0.978 -0.828 -20.094 1.00 74.81 101 PHE A N 1
ATOM 861 C CA . PHE A 1 101 ? 1.008 -2.154 -20.714 1.00 74.81 101 PHE A CA 1
ATOM 862 C C . PHE A 1 101 ? 0.030 -3.131 -20.061 1.00 74.81 101 PHE A C 1
ATOM 864 O O . PHE A 1 101 ? -0.053 -4.275 -20.505 1.00 74.81 101 PHE A O 1
ATOM 871 N N . ASN A 1 102 ? -0.665 -2.712 -18.994 1.00 77.94 102 ASN A N 1
ATOM 872 C CA . ASN A 1 102 ? -1.416 -3.589 -18.091 1.00 77.94 102 ASN A CA 1
ATOM 873 C C . ASN A 1 102 ? -0.616 -4.840 -17.693 1.00 77.94 102 ASN A C 1
ATOM 875 O O . ASN A 1 102 ? -1.154 -5.932 -17.499 1.00 77.94 102 ASN A O 1
ATOM 879 N N . ARG A 1 103 ? 0.710 -4.691 -17.609 1.00 85.19 103 ARG A N 1
ATOM 880 C CA . ARG A 1 103 ? 1.616 -5.797 -17.334 1.00 85.19 103 ARG A CA 1
ATOM 881 C C . ARG A 1 103 ? 1.649 -6.016 -15.835 1.00 85.19 103 ARG A C 1
ATOM 883 O O . ARG A 1 103 ? 2.199 -5.194 -15.110 1.00 85.19 103 ARG A O 1
ATOM 890 N N . ILE A 1 104 ? 1.101 -7.137 -15.381 1.00 87.56 104 ILE A N 1
ATOM 891 C CA . ILE A 1 104 ? 1.174 -7.544 -13.977 1.00 87.56 104 ILE A CA 1
ATOM 892 C C . ILE A 1 104 ? 2.618 -7.945 -13.658 1.00 87.56 104 ILE A C 1
ATOM 894 O O . ILE A 1 104 ? 3.165 -8.861 -14.270 1.00 87.56 104 ILE A O 1
ATOM 898 N N . LEU A 1 105 ? 3.220 -7.252 -12.696 1.00 89.06 105 LEU A N 1
ATOM 899 C CA . LEU A 1 105 ? 4.549 -7.545 -12.162 1.00 89.06 105 LEU A CA 1
ATOM 900 C C . LEU A 1 105 ? 4.446 -8.496 -10.967 1.00 89.06 105 LEU A C 1
ATOM 902 O O . LEU A 1 105 ? 5.155 -9.494 -10.897 1.00 89.06 105 LEU A O 1
ATOM 906 N N . TYR A 1 106 ? 3.514 -8.205 -10.056 1.00 89.25 106 TYR A N 1
ATOM 907 C CA . TYR A 1 106 ? 3.297 -8.960 -8.824 1.00 89.25 106 TYR A CA 1
ATOM 908 C C . TYR A 1 106 ? 1.806 -9.051 -8.510 1.00 89.25 106 TYR A C 1
ATOM 910 O O . TYR A 1 106 ? 1.059 -8.100 -8.733 1.00 89.25 106 TYR A O 1
ATOM 918 N N . LYS A 1 107 ? 1.361 -10.175 -7.947 1.00 87.44 107 LYS A N 1
ATOM 919 C CA . LYS A 1 107 ? -0.013 -10.334 -7.454 1.00 87.44 107 LYS A CA 1
ATOM 920 C C . LYS A 1 107 ? -0.074 -11.317 -6.295 1.00 87.44 107 LYS A C 1
ATOM 922 O O . LYS A 1 107 ? 0.659 -12.305 -6.279 1.00 87.44 107 LYS A O 1
ATOM 927 N N . ASN A 1 108 ? -0.985 -11.079 -5.358 1.00 83.19 108 ASN A N 1
ATOM 928 C CA . ASN A 1 108 ? -1.290 -12.061 -4.324 1.00 83.19 108 ASN A CA 1
ATOM 929 C C . ASN A 1 108 ? -2.123 -13.211 -4.929 1.00 83.19 108 ASN A C 1
ATOM 931 O O . ASN A 1 108 ? -3.242 -12.995 -5.385 1.00 83.19 108 ASN A O 1
ATOM 935 N N . VAL A 1 109 ? -1.578 -14.433 -4.949 1.00 59.00 109 VAL A N 1
ATOM 936 C CA . VAL A 1 109 ? -2.159 -15.597 -5.656 1.00 59.00 109 VAL A CA 1
ATOM 937 C C . VAL A 1 109 ? -3.441 -16.137 -4.994 1.00 59.00 109 VAL A C 1
ATOM 939 O O . VAL A 1 109 ? -4.182 -16.884 -5.624 1.00 59.00 109 VAL A O 1
ATOM 942 N N . ASN A 1 110 ? -3.776 -15.710 -3.771 1.00 54.81 110 ASN A N 1
ATOM 943 C CA . ASN A 1 110 ? -4.987 -16.159 -3.072 1.00 54.81 110 ASN A CA 1
ATOM 944 C C . ASN A 1 110 ? -6.275 -15.420 -3.493 1.00 54.81 110 ASN A C 1
ATOM 946 O O . ASN A 1 110 ? -7.334 -15.687 -2.926 1.00 54.81 110 ASN A O 1
ATOM 950 N N . SER A 1 111 ? -6.226 -14.495 -4.461 1.00 47.94 111 SER A N 1
ATOM 951 C CA . SER A 1 111 ? -7.432 -13.892 -5.041 1.00 47.94 111 SER A CA 1
ATOM 952 C C . SER A 1 111 ? -7.920 -14.714 -6.240 1.00 47.94 111 SER A C 1
ATOM 954 O O . SER A 1 111 ? -7.422 -14.578 -7.359 1.00 47.94 111 SER A O 1
ATOM 956 N N . THR A 1 112 ? -8.895 -15.590 -6.009 1.00 39.00 112 THR A N 1
ATOM 957 C CA . THR A 1 112 ? -9.719 -16.176 -7.075 1.00 39.00 112 THR A CA 1
ATOM 958 C C . THR A 1 112 ? -10.379 -15.062 -7.888 1.00 39.00 112 THR A C 1
ATOM 960 O O . THR A 1 112 ? -11.066 -14.226 -7.314 1.00 39.00 112 THR A O 1
ATOM 963 N N . SER A 1 113 ? -10.187 -15.132 -9.206 1.00 41.84 113 SER A N 1
ATOM 964 C CA . SER A 1 113 ? -10.625 -14.204 -10.257 1.00 41.84 113 SER A CA 1
ATOM 965 C C . SER A 1 113 ? -9.739 -12.953 -10.437 1.00 41.84 113 SER A C 1
ATOM 967 O O . SER A 1 113 ? -9.624 -12.065 -9.595 1.00 41.84 113 SER A O 1
ATOM 969 N N . ILE A 1 114 ? -9.070 -12.919 -11.595 1.00 42.06 114 ILE A N 1
ATOM 970 C CA . ILE A 1 114 ? -8.551 -11.687 -12.207 1.00 42.06 114 ILE A CA 1
ATOM 971 C C . ILE A 1 114 ? -9.738 -10.828 -12.673 1.00 42.06 114 ILE A C 1
ATOM 973 O O . ILE A 1 114 ? -9.628 -9.614 -12.694 1.00 42.06 114 ILE A O 1
ATOM 977 N N . ASP A 1 115 ? -10.888 -11.448 -12.963 1.00 47.97 115 ASP A N 1
ATOM 978 C CA . ASP A 1 115 ? -12.079 -10.764 -13.477 1.00 47.97 115 ASP A CA 1
ATOM 979 C C . ASP A 1 115 ? -12.737 -9.822 -12.458 1.00 47.97 115 ASP A C 1
ATOM 981 O O . ASP A 1 115 ? -13.412 -8.875 -12.856 1.00 47.97 115 ASP A O 1
ATOM 985 N N . ASP A 1 116 ? -12.508 -10.025 -11.155 1.00 47.91 116 ASP A N 1
ATOM 986 C CA . ASP A 1 116 ? -12.940 -9.071 -10.136 1.00 47.91 116 ASP A CA 1
ATOM 987 C C . ASP A 1 116 ? -11.870 -8.020 -9.811 1.00 47.91 116 ASP A C 1
ATOM 989 O O . ASP A 1 116 ? -12.227 -7.042 -9.156 1.00 47.91 116 ASP A O 1
ATOM 993 N N . PHE A 1 117 ? -10.590 -8.173 -10.200 1.00 50.31 117 PHE A N 1
ATOM 994 C CA . PHE A 1 117 ? -9.446 -7.339 -9.772 1.00 50.31 117 PHE A CA 1
ATOM 995 C C . PHE A 1 117 ? -8.924 -6.353 -10.814 1.00 50.31 117 PHE A C 1
ATOM 997 O O . PHE A 1 117 ? -8.858 -6.656 -12.014 1.00 50.31 117 PHE A O 1
#

Foldseek 3Di:
DVVVVVVVVVVVVVPCPDFWKKKWKWWAFPVRDIDIDIDTDDPVCVVCCVPCVVVSVVVVVLVVLQVVLVVVVLDCVVPNPCSSVVTHTPDMWMWIAGPVVRHTPDTDPPDDDPPVD

Radius of gyration: 19.26 Å; chains: 1; bounding box: 42×37×58 Å

Sequence (117 aa):
MLRQFLSLFLMLLAGSVYADTLIKIKATDEQRRKYDFVYTLTKKEANRLDMQFEEILNQYRIKTRKDIATRRGYAEEVYGEDNFKYIELGNFYYMIYEDRFNRILYKNVNSTSIDDF

pLDDT: mean 81.3, std 16.17, range [39.0, 95.25]

Secondary structure (DSSP, 8-state):
-HHHHHHHHHHHHHT--PPPEEEEEEEEETT--EEEEEEEPPHHHHTTHHHHHHHHHHHHHHHHHHHHHHHTT--HHHH-TTGGGG--EEEEEEEEEETTTTEEEEE-TT---STT-